Protein AF-A0A956UXL8-F1 (afdb_monomer_lite)

Secondary structure (DSSP, 8-state):
--SSSSPPPSS-HHHHHHHHHHHHHHHHHHHHSS----S------

pLDDT: mean 82.91, std 14.37, range [47.12, 97.0]

Foldseek 3Di:
DDDPDPDDDPDDPLNVVQVVQVVVQVVVCVVPVDHGDGPHDDDDD

Radius of gyration: 14.44 Å; chains: 1; bounding box: 27×16×41 Å

Structure (mmCIF, N/CA/C/O backbone):
data_AF-A0A956UXL8-F1
#
_entry.id   AF-A0A956UXL8-F1
#
loop_
_atom_site.group_PDB
_atom_site.id
_atom_site.type_symbol
_atom_site.label_atom_id
_atom_site.label_alt_id
_atom_site.label_comp_id
_atom_site.label_asym_id
_atom_site.label_entity_id
_atom_site.label_seq_id
_atom_site.pdbx_PDB_ins_code
_atom_site.Cartn_x
_atom_site.Cartn_y
_atom_site.Cartn_z
_atom_site.occupancy
_atom_site.B_iso_or_equiv
_atom_site.auth_seq_id
_atom_site.auth_comp_id
_atom_site.auth_asym_id
_atom_site.auth_atom_id
_atom_site.pdbx_PDB_model_num
ATOM 1 N N . MET A 1 1 ? 10.022 -1.813 -19.335 1.00 51.06 1 MET A N 1
ATOM 2 C CA . MET A 1 1 ? 9.235 -2.760 -20.158 1.00 51.06 1 MET A CA 1
ATOM 3 C C . MET A 1 1 ? 8.849 -2.036 -21.435 1.00 51.06 1 MET A C 1
ATOM 5 O O . MET A 1 1 ? 8.113 -1.064 -21.346 1.00 51.06 1 MET A O 1
ATOM 9 N N . VAL A 1 2 ? 9.387 -2.461 -22.580 1.00 53.19 2 VAL A N 1
ATOM 10 C CA . VAL A 1 2 ? 9.060 -1.934 -23.919 1.00 53.19 2 VAL A CA 1
ATOM 11 C C . VAL A 1 2 ? 8.215 -2.963 -24.663 1.00 53.19 2 VAL A C 1
ATOM 13 O O . VAL A 1 2 ? 8.507 -4.153 -24.571 1.00 53.19 2 VAL A O 1
ATOM 16 N N . VAL A 1 3 ? 7.172 -2.527 -25.382 1.00 66.38 3 VAL A N 1
ATOM 17 C CA . VAL A 1 3 ? 6.380 -3.442 -26.228 1.00 66.38 3 VAL A CA 1
ATOM 18 C C . VAL A 1 3 ? 6.539 -3.164 -27.728 1.00 66.38 3 VAL A C 1
ATOM 20 O O . VAL A 1 3 ? 6.527 -4.140 -28.467 1.00 66.38 3 VAL A O 1
ATOM 23 N N . ARG A 1 4 ? 6.784 -1.927 -28.213 1.00 66.06 4 ARG A 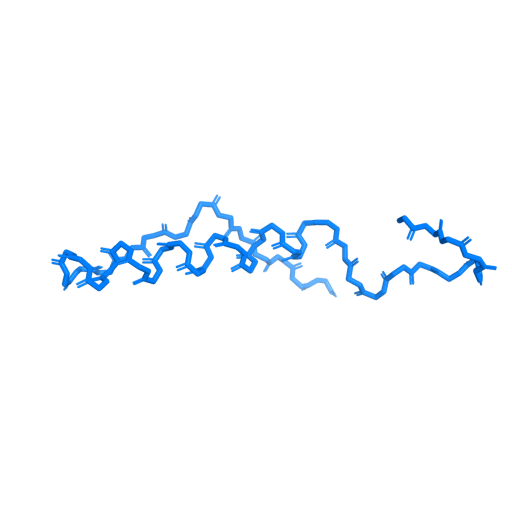N 1
ATOM 24 C CA . ARG A 1 4 ? 7.108 -1.685 -29.648 1.00 66.06 4 ARG A CA 1
ATOM 25 C C . ARG A 1 4 ? 7.951 -0.445 -30.034 1.00 66.06 4 ARG A C 1
ATOM 27 O O . ARG A 1 4 ? 8.361 -0.405 -31.186 1.00 66.06 4 ARG A O 1
ATOM 34 N N . ASP A 1 5 ? 8.238 0.521 -29.152 1.00 64.12 5 ASP A N 1
ATOM 35 C CA . ASP A 1 5 ? 8.759 1.851 -29.576 1.00 64.12 5 ASP A CA 1
ATOM 36 C C . ASP A 1 5 ? 10.184 2.212 -29.095 1.00 64.12 5 ASP A C 1
ATOM 38 O O . ASP A 1 5 ? 10.580 3.363 -29.223 1.00 64.12 5 ASP A O 1
ATOM 42 N N . ASP A 1 6 ? 10.941 1.288 -28.484 1.00 61.25 6 ASP A N 1
ATOM 43 C CA . ASP A 1 6 ? 12.272 1.551 -27.863 1.00 61.25 6 ASP A CA 1
ATOM 44 C C . ASP A 1 6 ? 12.311 2.738 -26.867 1.00 61.25 6 ASP A C 1
ATOM 46 O O . ASP A 1 6 ? 13.360 3.193 -26.422 1.00 61.25 6 ASP A O 1
ATOM 50 N N . LYS A 1 7 ? 11.138 3.252 -26.485 1.00 63.97 7 LYS A N 1
ATOM 51 C CA . LYS A 1 7 ? 10.978 4.284 -25.470 1.00 63.97 7 LYS A CA 1
ATOM 52 C C . LYS A 1 7 ? 10.742 3.638 -24.129 1.00 63.97 7 LYS A C 1
ATOM 54 O O . LYS A 1 7 ? 9.791 2.868 -23.958 1.00 63.97 7 LYS A O 1
ATOM 59 N N . ASP A 1 8 ? 11.567 4.022 -23.167 1.00 66.88 8 ASP A N 1
ATOM 60 C CA . ASP A 1 8 ? 11.300 3.723 -21.776 1.00 66.88 8 ASP A CA 1
ATOM 61 C C . ASP A 1 8 ? 9.891 4.180 -21.402 1.00 66.88 8 ASP A C 1
ATOM 63 O O . ASP A 1 8 ? 9.437 5.274 -21.752 1.00 66.88 8 ASP A O 1
ATOM 67 N N . SER A 1 9 ? 9.178 3.302 -20.695 1.00 69.88 9 SER A N 1
ATOM 68 C CA . SER A 1 9 ? 7.904 3.672 -20.096 1.00 69.88 9 SER A CA 1
ATOM 69 C C . SER A 1 9 ? 8.148 4.882 -19.191 1.00 69.88 9 SER A C 1
ATOM 71 O O . SER A 1 9 ? 9.024 4.804 -18.325 1.00 69.88 9 SER A O 1
ATOM 73 N N . PRO A 1 10 ? 7.361 5.966 -19.317 1.00 72.19 10 PRO A N 1
ATOM 74 C CA . PRO A 1 10 ? 7.477 7.115 -18.419 1.00 72.19 10 PRO A CA 1
ATOM 75 C C . PRO A 1 10 ? 7.176 6.735 -16.959 1.00 72.19 10 PRO A C 1
ATOM 77 O O . PRO A 1 10 ? 7.481 7.488 -16.040 1.00 72.19 10 PRO A O 1
ATOM 80 N N . VAL A 1 11 ? 6.577 5.559 -16.744 1.00 77.56 11 VAL A N 1
ATOM 81 C CA . VAL A 1 11 ? 6.269 4.989 -15.435 1.00 77.56 11 VAL A CA 1
ATOM 82 C C . VAL A 1 11 ? 7.112 3.733 -15.222 1.00 77.56 11 VAL A C 1
ATOM 84 O O . VAL A 1 11 ? 7.022 2.770 -15.992 1.00 77.56 11 VAL A O 1
ATOM 87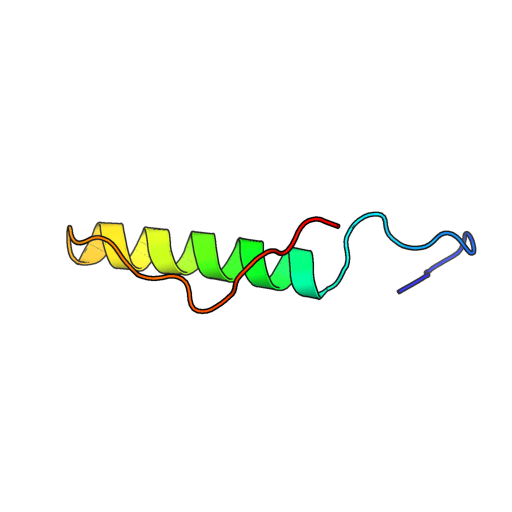 N N . THR A 1 12 ? 7.919 3.724 -14.160 1.00 82.38 12 THR A N 1
ATOM 88 C CA . THR A 1 12 ? 8.665 2.537 -13.722 1.00 82.38 12 THR A CA 1
ATOM 89 C C . THR A 1 12 ? 7.764 1.604 -12.910 1.00 82.38 12 THR A C 1
ATOM 91 O O . THR A 1 12 ? 6.767 2.021 -12.320 1.00 82.38 12 THR A O 1
ATOM 94 N N . ALA A 1 13 ? 8.131 0.323 -12.813 1.00 82.12 13 ALA A N 1
ATOM 95 C CA . ALA A 1 13 ? 7.406 -0.625 -11.962 1.00 82.12 13 ALA A CA 1
ATOM 96 C C . ALA A 1 13 ? 7.401 -0.203 -10.477 1.00 82.12 13 ALA A C 1
ATOM 98 O O . ALA A 1 13 ? 6.440 -0.469 -9.760 1.00 82.12 13 ALA A O 1
ATOM 99 N N . GLN A 1 14 ? 8.449 0.493 -10.021 1.00 82.50 14 GLN A N 1
ATOM 100 C CA . GLN A 1 14 ? 8.534 1.033 -8.660 1.00 82.50 14 GLN A CA 1
ATOM 101 C C . GLN A 1 14 ? 7.511 2.149 -8.423 1.00 82.50 14 GLN A C 1
ATOM 103 O O . GLN A 1 14 ? 6.874 2.170 -7.374 1.00 82.50 14 GLN A O 1
ATOM 108 N N . HIS A 1 15 ? 7.286 3.014 -9.416 1.00 85.38 15 HIS A N 1
ATOM 109 C CA . HIS A 1 15 ? 6.233 4.026 -9.349 1.00 85.38 15 HIS A CA 1
ATOM 110 C C . HIS A 1 15 ? 4.855 3.362 -9.207 1.00 85.38 15 HIS A C 1
ATOM 112 O O . HIS A 1 15 ? 4.090 3.703 -8.309 1.00 85.38 15 HIS A O 1
ATOM 118 N N . ALA A 1 16 ? 4.559 2.357 -10.038 1.00 86.69 16 ALA A N 1
ATOM 119 C CA . ALA A 1 16 ? 3.295 1.626 -9.951 1.00 86.69 16 ALA A CA 1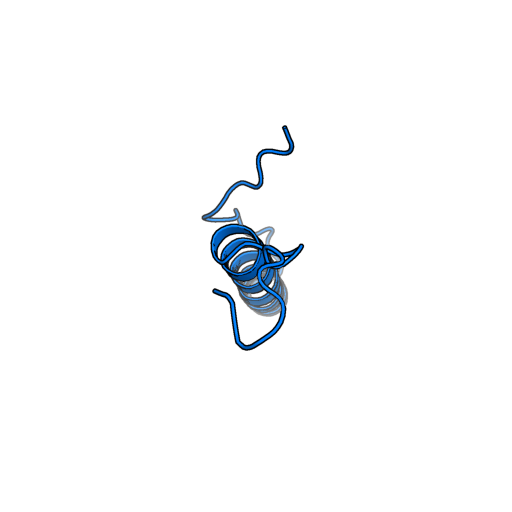
ATOM 120 C C . ALA A 1 16 ? 3.112 0.936 -8.586 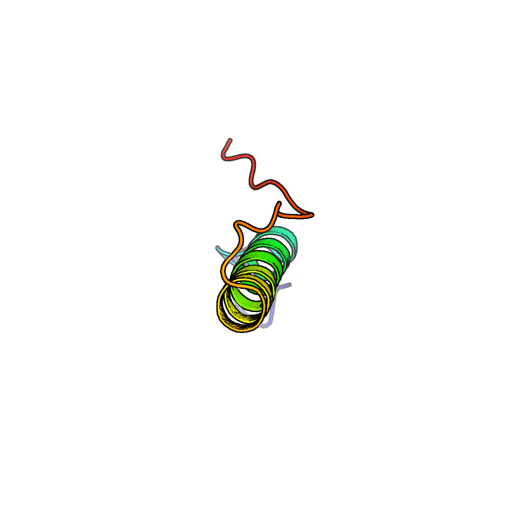1.00 86.69 16 ALA A C 1
ATOM 122 O O . ALA A 1 16 ? 2.028 0.994 -8.009 1.00 86.69 16 ALA A O 1
ATOM 123 N N . ARG A 1 17 ? 4.179 0.339 -8.037 1.00 89.06 17 ARG A N 1
ATOM 124 C CA . ARG A 1 17 ? 4.165 -0.271 -6.699 1.00 89.06 17 ARG A CA 1
ATOM 125 C C . ARG A 1 17 ? 3.804 0.740 -5.609 1.00 89.06 17 ARG A C 1
ATOM 127 O O . ARG A 1 17 ? 3.010 0.408 -4.737 1.00 89.06 17 ARG A O 1
ATOM 134 N N . HIS A 1 18 ? 4.356 1.950 -5.671 1.00 92.56 18 HIS A N 1
ATOM 135 C CA . HIS A 1 18 ? 4.067 2.987 -4.681 1.00 92.56 18 HIS A CA 1
ATOM 136 C C . HIS A 1 18 ? 2.601 3.433 -4.716 1.00 92.56 18 HIS A C 1
ATOM 138 O O . HIS A 1 18 ? 1.964 3.575 -3.678 1.00 92.56 18 HIS A O 1
ATOM 144 N N . VAL A 1 19 ? 2.028 3.577 -5.913 1.00 93.06 19 VAL A N 1
ATOM 145 C CA . VAL A 1 19 ? 0.607 3.928 -6.062 1.00 93.06 19 VAL A CA 1
ATOM 146 C C . VAL A 1 19 ? -0.301 2.861 -5.445 1.00 93.06 19 VAL A C 1
ATOM 148 O O . VAL A 1 19 ? -1.267 3.203 -4.768 1.00 93.06 19 VAL A O 1
ATOM 151 N N . ILE A 1 20 ? 0.013 1.578 -5.639 1.00 93.81 20 ILE A N 1
ATOM 152 C CA . ILE A 1 20 ? -0.757 0.478 -5.038 1.00 93.81 20 ILE A CA 1
ATOM 153 C C . ILE A 1 20 ? -0.699 0.550 -3.506 1.00 93.81 20 ILE A C 1
ATOM 155 O O . ILE A 1 20 ? -1.736 0.468 -2.854 1.00 93.81 20 ILE A O 1
ATOM 159 N N . ASP A 1 21 ? 0.487 0.777 -2.940 1.00 93.50 21 ASP A N 1
ATOM 160 C CA . ASP A 1 21 ? 0.699 0.884 -1.491 1.00 93.50 21 ASP A CA 1
ATOM 161 C C . ASP A 1 21 ? -0.091 2.049 -0.862 1.00 93.50 21 ASP A C 1
ATOM 163 O O . ASP A 1 21 ? -0.680 1.897 0.211 1.00 93.50 21 ASP A O 1
ATOM 167 N N . ILE A 1 22 ? -0.207 3.183 -1.566 1.00 94.50 22 ILE A N 1
ATOM 168 C CA . ILE A 1 22 ? -1.070 4.305 -1.158 1.00 94.50 22 ILE A CA 1
ATOM 169 C C . ILE A 1 22 ? -2.542 3.882 -1.114 1.00 94.50 22 ILE A C 1
ATOM 171 O O . ILE A 1 22 ? -3.237 4.162 -0.137 1.00 94.50 22 ILE A O 1
ATOM 175 N N . VAL A 1 23 ? -3.032 3.218 -2.164 1.00 96.19 23 VAL A N 1
ATOM 176 C CA . VAL A 1 23 ? -4.445 2.823 -2.268 1.00 96.19 23 VAL A CA 1
ATOM 177 C C . VAL A 1 23 ? -4.814 1.806 -1.187 1.00 96.19 23 VAL A C 1
ATOM 179 O O . VAL A 1 23 ? -5.845 1.955 -0.534 1.00 96.19 23 VAL A O 1
ATOM 182 N N . GLU A 1 24 ? -3.969 0.806 -0.945 1.00 95.88 24 GLU A N 1
ATOM 183 C CA . GLU A 1 24 ? -4.195 -0.175 0.123 1.00 95.88 24 GLU A CA 1
ATOM 184 C C . GLU A 1 24 ? -4.178 0.467 1.513 1.00 95.88 24 GLU A C 1
ATOM 186 O O . GLU A 1 24 ? -5.041 0.182 2.347 1.00 95.88 24 GLU A O 1
ATOM 191 N N . SER A 1 25 ? -3.228 1.371 1.755 1.00 94.81 25 SER A N 1
ATOM 192 C CA . SER A 1 25 ? -3.133 2.112 3.013 1.00 94.81 25 SER A CA 1
ATOM 193 C C . SER A 1 25 ? -4.358 2.999 3.242 1.00 94.81 25 SER A C 1
ATOM 195 O O . SER A 1 25 ? -4.844 3.090 4.367 1.00 94.81 25 SER A O 1
ATOM 197 N N . ALA A 1 26 ? -4.928 3.583 2.183 1.00 95.06 26 ALA A N 1
ATOM 198 C CA . ALA A 1 26 ? -6.167 4.351 2.269 1.00 95.06 26 ALA A CA 1
ATOM 199 C C . ALA A 1 26 ? -7.374 3.482 2.663 1.00 95.06 26 ALA A C 1
ATOM 201 O O . ALA A 1 26 ? -8.174 3.903 3.500 1.00 95.06 26 ALA A O 1
ATOM 202 N N . TYR A 1 27 ? -7.493 2.261 2.127 1.00 97.00 27 TYR A N 1
ATOM 203 C CA . TYR A 1 27 ? -8.543 1.328 2.551 1.00 97.00 27 TYR A CA 1
ATOM 204 C C . TYR A 1 27 ? -8.398 0.944 4.028 1.00 97.00 27 TYR A C 1
ATOM 206 O O . TYR A 1 27 ? -9.359 1.066 4.783 1.00 97.00 27 TYR A O 1
ATOM 214 N N . ARG A 1 28 ? -7.187 0.586 4.473 1.00 95.31 28 ARG A N 1
ATOM 215 C CA . ARG A 1 28 ? -6.916 0.273 5.889 1.00 95.31 28 ARG A CA 1
ATOM 216 C C . ARG A 1 28 ? -7.191 1.466 6.809 1.00 95.31 28 ARG A C 1
ATOM 218 O O . ARG A 1 28 ? -7.711 1.296 7.911 1.00 95.31 28 ARG A O 1
ATOM 225 N N . ALA A 1 29 ? -6.879 2.683 6.362 1.00 96.19 29 ALA A N 1
ATOM 226 C CA . ALA A 1 29 ? -7.196 3.905 7.096 1.00 96.19 29 ALA A CA 1
ATOM 227 C C . ALA A 1 29 ? -8.710 4.118 7.217 1.00 96.19 29 ALA A C 1
ATOM 229 O O . ALA A 1 29 ? -9.187 4.508 8.278 1.00 96.19 29 ALA A O 1
ATOM 230 N N . ALA A 1 30 ? -9.473 3.826 6.160 1.00 96.19 30 ALA A N 1
ATOM 231 C CA . ALA A 1 30 ? -10.930 3.917 6.180 1.00 96.19 30 ALA A CA 1
ATOM 232 C C . ALA A 1 30 ? -11.571 2.877 7.116 1.00 96.19 30 ALA A C 1
ATOM 234 O O . ALA A 1 30 ? -12.544 3.190 7.797 1.00 96.19 30 ALA A O 1
ATOM 235 N N . GLU A 1 31 ? -11.014 1.666 7.189 1.00 96.69 31 GLU A N 1
ATOM 236 C CA . GLU A 1 31 ? -11.489 0.605 8.090 1.00 96.69 31 GLU A CA 1
ATOM 237 C C . GLU A 1 31 ? -11.192 0.901 9.568 1.00 96.69 31 GLU A C 1
ATOM 239 O O . GLU A 1 31 ? -12.003 0.597 10.441 1.00 96.69 31 GLU A O 1
ATOM 244 N N . THR A 1 32 ? -10.030 1.489 9.859 1.00 94.88 32 THR A N 1
ATOM 245 C CA . THR A 1 32 ? -9.541 1.701 11.235 1.00 94.88 32 THR A CA 1
ATOM 246 C C . THR A 1 32 ? -9.791 3.110 11.770 1.00 94.88 32 THR A C 1
ATOM 248 O O . THR A 1 32 ? -9.727 3.332 12.978 1.00 94.88 32 THR A O 1
ATOM 251 N N . GLY A 1 33 ? -10.044 4.078 10.887 1.00 94.38 33 GLY A N 1
ATOM 252 C CA . GLY A 1 33 ? -10.090 5.502 11.216 1.00 94.38 33 GLY A CA 1
ATOM 253 C C . GLY A 1 33 ? -8.731 6.097 11.606 1.00 94.38 33 GLY A C 1
ATOM 254 O O . GLY A 1 33 ? -8.688 7.196 12.156 1.00 94.38 33 GLY A O 1
ATOM 255 N N . GLN A 1 34 ? -7.626 5.385 11.366 1.00 94.88 34 GLN A N 1
ATOM 256 C CA . GLN A 1 34 ? -6.277 5.785 11.766 1.00 94.88 34 GLN A CA 1
ATOM 257 C C . GLN A 1 34 ? -5.367 5.959 10.552 1.00 94.88 34 GLN A C 1
ATOM 259 O O . GLN A 1 3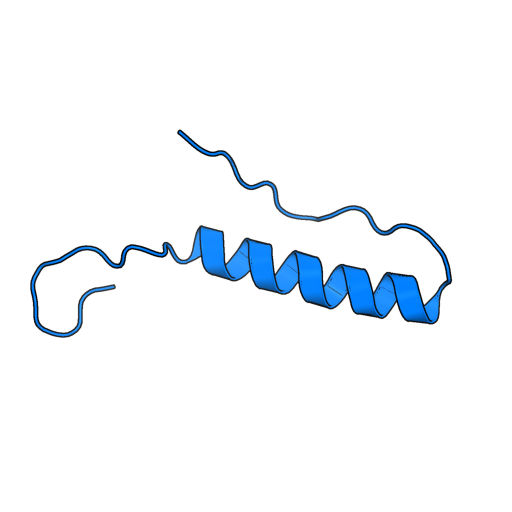4 ? -5.475 5.221 9.571 1.00 94.88 34 GLN A O 1
ATOM 264 N N . THR A 1 35 ? -4.434 6.909 10.636 1.00 94.38 35 THR A N 1
ATOM 265 C CA . THR A 1 35 ? -3.386 7.094 9.625 1.00 94.38 35 THR A CA 1
ATOM 266 C C . THR A 1 35 ? -2.560 5.819 9.472 1.00 94.38 35 THR A C 1
ATOM 268 O O . THR A 1 35 ? -2.159 5.218 10.467 1.00 94.38 35 THR A O 1
ATOM 271 N N . GLN A 1 36 ? -2.298 5.428 8.226 1.00 94.31 36 GLN A N 1
ATOM 272 C CA . GLN A 1 36 ? -1.485 4.263 7.889 1.00 94.31 36 GLN A CA 1
ATOM 273 C C . GLN A 1 36 ? -0.159 4.721 7.287 1.00 94.31 36 GLN A C 1
ATOM 275 O O . GLN A 1 36 ? -0.142 5.564 6.390 1.00 94.31 36 GLN A O 1
ATOM 280 N N . GLU A 1 37 ? 0.939 4.160 7.785 1.00 93.75 37 GLU A N 1
ATOM 281 C CA . GLU A 1 37 ? 2.279 4.392 7.248 1.00 93.75 37 GLU A CA 1
ATOM 282 C C . GLU A 1 37 ? 2.459 3.616 5.939 1.00 93.75 37 GLU A C 1
ATOM 284 O O . GLU A 1 37 ? 2.116 2.433 5.853 1.00 93.75 37 GLU A O 1
ATOM 289 N N . LEU A 1 38 ? 3.020 4.279 4.927 1.00 93.38 38 LEU A N 1
ATOM 290 C CA . LEU A 1 38 ? 3.336 3.635 3.655 1.00 93.38 38 LEU A CA 1
ATOM 291 C C . LEU A 1 38 ? 4.556 2.726 3.814 1.00 93.38 38 LEU A C 1
ATOM 293 O O . LEU A 1 38 ? 5.514 3.044 4.519 1.00 93.38 38 LEU A O 1
ATOM 297 N N . THR A 1 39 ? 4.540 1.596 3.115 1.00 90.81 39 THR A N 1
ATOM 298 C CA . THR A 1 39 ? 5.656 0.638 3.107 1.00 90.81 39 THR A CA 1
ATOM 299 C C . THR A 1 39 ? 6.699 0.957 2.038 1.00 90.81 39 THR A C 1
ATOM 301 O O . THR A 1 39 ? 7.785 0.374 2.014 1.00 90.81 39 THR A O 1
ATOM 304 N N . THR A 1 40 ? 6.374 1.882 1.139 1.00 89.50 40 THR A N 1
ATOM 305 C CA . THR A 1 40 ? 7.205 2.307 0.020 1.00 89.50 40 THR A CA 1
ATOM 306 C C . THR A 1 40 ? 7.368 3.820 0.003 1.00 89.50 40 THR A C 1
ATOM 308 O O . THR A 1 40 ? 6.441 4.570 0.304 1.00 89.50 40 THR A O 1
ATOM 311 N N . THR A 1 41 ? 8.544 4.268 -0.430 1.00 82.50 41 THR A N 1
ATOM 312 C CA . THR A 1 41 ? 8.859 5.686 -0.621 1.00 82.50 41 THR A CA 1
ATOM 313 C C . THR A 1 41 ? 9.089 5.951 -2.101 1.00 82.50 41 THR A C 1
ATOM 315 O O . THR A 1 41 ? 9.720 5.147 -2.790 1.00 82.50 41 THR A O 1
ATOM 318 N N . PHE A 1 42 ? 8.592 7.084 -2.592 1.00 78.38 42 PHE A N 1
ATOM 319 C CA . PHE A 1 42 ? 8.911 7.574 -3.927 1.00 78.38 42 PHE A CA 1
ATOM 320 C C . PHE A 1 42 ? 10.008 8.635 -3.842 1.00 78.38 42 PHE A C 1
ATOM 322 O O 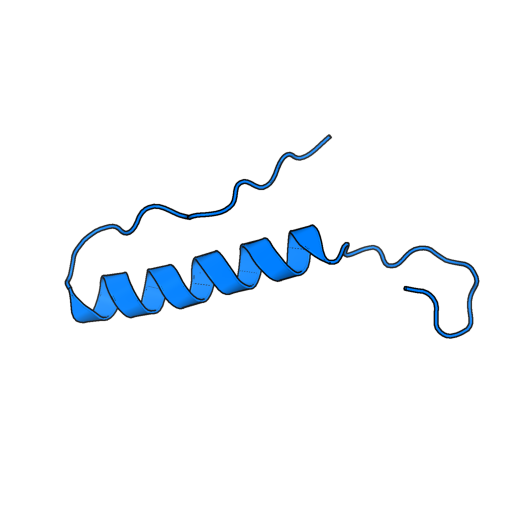. PHE A 1 42 ? 9.763 9.758 -3.402 1.00 78.38 42 PHE A O 1
ATOM 329 N N . GLU A 1 43 ? 11.219 8.287 -4.271 1.00 69.38 43 GLU A N 1
ATOM 330 C CA . GLU A 1 43 ? 12.291 9.261 -4.465 1.00 69.38 43 GLU A CA 1
ATOM 331 C C . GLU A 1 43 ? 12.197 9.839 -5.878 1.00 69.38 43 GLU A C 1
ATOM 333 O O . GLU A 1 43 ? 12.285 9.124 -6.879 1.00 69.38 43 GLU A O 1
ATOM 338 N N . ARG A 1 44 ? 11.987 11.153 -5.958 1.00 61.91 44 ARG A N 1
ATOM 339 C CA . ARG A 1 44 ? 11.993 11.902 -7.212 1.00 61.91 44 ARG A CA 1
ATOM 340 C C . ARG A 1 44 ? 13.396 12.483 -7.403 1.00 61.91 44 ARG A C 1
ATOM 342 O O . ARG A 1 44 ? 13.728 13.449 -6.725 1.00 61.91 44 ARG A O 1
ATOM 349 N N . ASN A 1 45 ? 14.202 11.868 -8.268 1.00 47.12 45 ASN A N 1
ATOM 350 C CA . ASN A 1 45 ? 15.427 12.478 -8.804 1.00 47.12 45 ASN A CA 1
ATOM 351 C C . ASN A 1 45 ? 15.047 13.507 -9.877 1.00 47.12 45 ASN A C 1
ATOM 353 O O . ASN A 1 45 ? 14.191 13.152 -10.724 1.00 47.12 45 ASN A O 1
#

Sequence (45 aa):
MVVRDDKDSPVTAQHARHVIDIVESAYRAAETGQTQELTTTFERN